Protein AF-A0A3P8C2R0-F1 (afdb_monomer_lite)

Foldseek 3Di:
DLVVLVVDDLVDKDKDKDFQVWFLAQDCVVQVQAFANQTDDDGDPSNVVVSVSCVVQVKHFVLGRDHDDPVVQFPDADPVRPDTDRRMTIIIHD

Radius of gyration: 13.16 Å; chains: 1; bounding box: 33×26×33 Å

Secondary structure (DSSP, 8-state):
-HHHHHHS-TTS--EEEEE------S--TT-TTTB-S---SPPPHHHHHHHHHHHHHTEEEHHHHS---GGGT-SEE-TTS--EE--EEEEEE-

InterPro domains:
  IPR027124 SWR1-complex protein 5/Craniofacial development protein 1/2 [PTHR23227] (10-90)
  IPR036691 Endonuclease/exonuclease/phosphatase superfamily [G3DSA:3.60.10.10] (1-91)
  IPR036691 Endonuclease/exonuclease/phosphatase superfamily [SSF56219] (7-83)

Organism: NCBI:txid48269

Structure (mmCIF, N/CA/C/O backbone):
data_AF-A0A3P8C2R0-F1
#
_entry.id   AF-A0A3P8C2R0-F1
#
loop_
_atom_site.group_PDB
_atom_site.id
_atom_site.type_symbol
_atom_site.label_atom_id
_atom_site.label_alt_id
_atom_site.label_comp_id
_atom_site.label_asym_id
_atom_site.label_entity_id
_atom_site.label_seq_id
_atom_site.pdbx_PDB_ins_code
_atom_site.Cartn_x
_atom_site.Cartn_y
_atom_site.Cartn_z
_atom_site.occupancy
_atom_site.B_iso_or_equiv
_atom_site.auth_seq_id
_atom_site.auth_comp_id
_atom_site.auth_asym_id
_atom_site.auth_atom_id
_atom_site.pdbx_PDB_model_num
ATOM 1 N N . MET A 1 1 ? 1.824 12.655 11.123 1.00 65.44 1 MET A N 1
ATOM 2 C CA . MET A 1 1 ? 0.681 11.862 10.613 1.00 65.44 1 MET A CA 1
ATOM 3 C C . MET A 1 1 ? -0.255 11.410 11.729 1.00 65.44 1 MET A C 1
ATOM 5 O O . MET A 1 1 ? -1.415 11.780 11.672 1.00 65.44 1 MET A O 1
ATOM 9 N N . GLN A 1 2 ? 0.215 10.703 12.765 1.00 69.38 2 GLN A N 1
ATOM 10 C CA . GLN A 1 2 ? -0.648 10.211 13.858 1.00 69.38 2 GLN A CA 1
ATOM 11 C C . GLN A 1 2 ? -1.474 11.312 14.554 1.00 69.38 2 GLN A C 1
ATOM 13 O O . GLN A 1 2 ? -2.697 11.248 14.555 1.00 69.38 2 GLN A O 1
ATOM 18 N N . LEU A 1 3 ? -0.823 12.402 14.977 1.00 74.50 3 LEU A N 1
ATOM 19 C CA . LEU A 1 3 ? -1.488 13.572 15.577 1.00 74.50 3 LEU A CA 1
ATOM 20 C C . LEU A 1 3 ? -2.518 14.256 14.660 1.00 74.50 3 LEU A C 1
ATOM 22 O O . LEU A 1 3 ? -3.380 14.984 15.135 1.00 74.50 3 LEU A O 1
ATOM 26 N N . ILE A 1 4 ? -2.407 14.081 13.340 1.00 73.50 4 ILE A N 1
ATOM 27 C CA . ILE A 1 4 ? -3.366 14.642 12.379 1.00 73.50 4 ILE A CA 1
ATOM 28 C C . ILE A 1 4 ? -4.607 13.751 12.346 1.00 73.50 4 ILE A C 1
ATOM 30 O O . ILE A 1 4 ? -5.715 14.260 12.422 1.00 73.50 4 ILE A O 1
ATOM 34 N N . VAL A 1 5 ? -4.425 12.429 12.304 1.00 74.38 5 VAL A N 1
ATOM 35 C CA . VAL A 1 5 ? -5.519 11.443 12.301 1.00 74.38 5 VAL A CA 1
ATOM 36 C C . VAL A 1 5 ? -6.326 11.468 13.607 1.00 74.38 5 VAL A C 1
ATOM 38 O O . VAL A 1 5 ? -7.537 11.245 13.584 1.00 74.38 5 VAL A O 1
ATOM 41 N N . GLU A 1 6 ? -5.678 11.766 14.733 1.00 76.06 6 GLU A N 1
ATOM 42 C CA . GLU A 1 6 ? -6.317 11.892 16.052 1.00 76.06 6 GLU A CA 1
ATOM 43 C C . GLU A 1 6 ? -7.134 13.181 16.215 1.00 76.06 6 GLU A C 1
ATOM 45 O O . GLU A 1 6 ? -8.078 13.212 17.000 1.00 76.06 6 GLU A O 1
ATOM 50 N N . LYS A 1 7 ? -6.814 14.239 15.459 1.00 77.75 7 LYS A N 1
ATOM 51 C CA . LYS A 1 7 ? -7.549 15.513 15.516 1.00 77.75 7 LYS A CA 1
ATOM 52 C C . LYS A 1 7 ? -8.929 15.455 14.863 1.00 77.75 7 LYS A C 1
ATOM 54 O O . LYS A 1 7 ? -9.750 16.325 15.144 1.00 77.75 7 LYS A O 1
ATOM 59 N N . PHE A 1 8 ? -9.186 14.477 13.995 1.00 72.00 8 PHE A N 1
ATOM 60 C CA . PHE A 1 8 ? -10.462 14.364 13.291 1.00 72.00 8 PHE A CA 1
ATOM 61 C C . PHE A 1 8 ? -11.418 13.402 14.011 1.00 72.00 8 PHE A C 1
ATOM 63 O O . PHE A 1 8 ? -11.014 12.277 14.331 1.00 72.00 8 PHE A O 1
ATOM 70 N N . PRO A 1 9 ? -12.685 13.804 14.240 1.00 68.12 9 PRO A N 1
ATOM 71 C CA . PRO A 1 9 ? -13.695 12.940 14.839 1.00 68.12 9 PRO A CA 1
ATOM 72 C C . PRO A 1 9 ? -13.855 11.634 14.057 1.00 68.12 9 PRO A C 1
ATOM 74 O O . PRO A 1 9 ? -13.955 11.626 12.834 1.00 68.12 9 PRO A O 1
ATOM 77 N N . THR A 1 10 ? -13.943 10.511 14.767 1.00 68.69 10 THR A N 1
ATOM 78 C CA . THR A 1 10 ? -14.118 9.177 14.163 1.00 68.69 10 THR A CA 1
ATOM 79 C C . THR A 1 10 ? -15.454 8.986 13.447 1.00 68.69 10 THR A C 1
ATOM 81 O O . THR A 1 10 ? -15.601 8.028 12.698 1.00 68.69 10 THR A O 1
ATOM 84 N N . LYS A 1 11 ? -16.425 9.875 13.678 1.00 71.12 11 LYS A N 1
ATOM 85 C CA . LYS A 1 11 ? -17.778 9.800 13.110 1.00 71.12 11 LYS A CA 1
ATOM 86 C C . LYS A 1 11 ? -17.875 10.370 11.691 1.00 71.12 11 LYS A C 1
ATOM 88 O O . LYS A 1 11 ? -18.870 10.111 11.021 1.00 71.12 11 LYS A O 1
ATOM 93 N N . ASP A 1 12 ? -16.853 11.095 11.237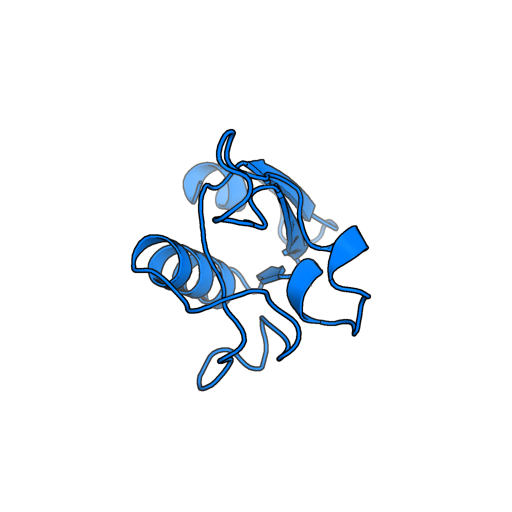 1.00 69.56 12 ASP A N 1
ATOM 94 C CA . ASP A 1 12 ? -16.844 11.744 9.929 1.00 69.56 12 ASP A CA 1
ATOM 95 C C . ASP A 1 12 ? -15.986 10.973 8.920 1.00 69.56 12 ASP A C 1
ATOM 97 O O . ASP A 1 12 ? -14.911 10.448 9.239 1.00 69.56 12 ASP A O 1
ATOM 101 N N . LEU A 1 13 ? -16.439 10.947 7.661 1.00 69.75 13 LEU A N 1
ATOM 102 C CA . LEU A 1 13 ? -15.670 10.391 6.551 1.00 69.75 13 LEU A CA 1
ATOM 103 C C . LEU A 1 13 ? -14.387 11.211 6.358 1.00 69.75 13 LEU A C 1
ATOM 105 O O . LEU A 1 13 ? -14.388 12.261 5.720 1.00 69.75 13 LEU A O 1
ATOM 109 N N . THR A 1 14 ? -13.275 10.701 6.882 1.00 74.50 14 THR A N 1
ATOM 110 C CA . THR A 1 14 ? -11.964 11.334 6.730 1.00 74.50 14 THR A CA 1
ATOM 111 C C . THR A 1 14 ? -11.250 10.722 5.532 1.00 74.50 14 THR A C 1
ATOM 113 O O . THR A 1 14 ? -10.918 9.532 5.538 1.00 74.50 14 THR A O 1
ATOM 116 N N . ILE A 1 15 ? -11.012 11.540 4.505 1.00 79.19 15 ILE A N 1
ATOM 117 C CA . ILE A 1 15 ? -10.136 11.199 3.383 1.00 79.19 15 ILE A CA 1
ATOM 118 C C . ILE A 1 15 ? -8.842 11.977 3.568 1.00 79.19 15 ILE A C 1
ATOM 120 O O . ILE A 1 15 ? -8.838 13.204 3.489 1.00 79.19 15 ILE A O 1
ATOM 124 N N . LEU A 1 16 ? -7.744 11.264 3.793 1.00 79.69 16 LEU A N 1
ATOM 125 C CA . LEU A 1 16 ? -6.421 11.871 3.796 1.00 79.69 16 LEU A CA 1
ATOM 126 C C . LEU A 1 16 ? -5.744 11.577 2.460 1.00 79.69 16 LEU A C 1
ATOM 128 O O . LEU A 1 16 ? -5.725 10.434 1.992 1.00 79.69 16 LEU A O 1
ATOM 132 N N . MET A 1 17 ? -5.227 12.634 1.842 1.00 82.06 17 MET A N 1
ATOM 133 C CA . MET A 1 17 ? -4.502 12.574 0.581 1.00 82.06 17 MET A CA 1
ATOM 134 C C . MET A 1 17 ? -3.173 13.296 0.721 1.00 82.06 17 MET A C 1
ATOM 136 O O . MET A 1 17 ? -3.104 14.348 1.353 1.00 82.06 17 MET A O 1
ATOM 140 N N . GLY A 1 18 ? -2.137 12.733 0.116 1.00 81.56 18 GLY A N 1
ATOM 141 C CA . GLY A 1 18 ? -0.829 13.361 0.051 1.00 81.56 18 GLY A CA 1
ATOM 142 C C . GLY A 1 18 ? 0.237 12.409 -0.462 1.00 81.56 18 GLY A C 1
ATOM 143 O O . GLY A 1 18 ? -0.011 11.209 -0.630 1.00 81.56 18 GLY A O 1
ATOM 144 N N . ASP A 1 19 ? 1.420 12.975 -0.667 1.00 80.75 19 ASP A N 1
ATOM 145 C CA . ASP A 1 19 ? 2.639 12.227 -0.923 1.00 80.75 19 ASP A CA 1
ATOM 146 C C . ASP A 1 19 ? 3.199 11.716 0.407 1.00 80.75 19 ASP A C 1
ATOM 148 O O . ASP A 1 19 ? 3.606 12.489 1.278 1.00 80.75 19 ASP A O 1
ATOM 152 N N . LEU A 1 20 ? 3.166 10.398 0.579 1.00 76.56 20 LEU A N 1
ATOM 153 C CA . LEU A 1 20 ? 3.667 9.727 1.778 1.00 76.56 20 LEU A CA 1
ATOM 154 C C . LEU A 1 20 ? 5.004 9.019 1.535 1.00 76.56 20 LEU A C 1
ATOM 156 O O . LEU A 1 20 ? 5.567 8.444 2.470 1.00 76.56 20 LEU A O 1
ATOM 160 N N . ASN A 1 21 ? 5.505 9.045 0.292 1.00 78.94 21 ASN A N 1
ATOM 161 C CA . ASN A 1 21 ? 6.699 8.332 -0.161 1.00 78.94 21 ASN A CA 1
ATOM 162 C C . ASN A 1 21 ? 6.767 6.871 0.342 1.00 78.94 21 ASN A C 1
ATOM 164 O O . ASN A 1 21 ? 7.820 6.339 0.712 1.00 78.94 21 ASN A O 1
ATOM 168 N N . ASP A 1 22 ? 5.611 6.216 0.431 1.00 82.06 22 ASP A N 1
ATOM 169 C CA . ASP A 1 22 ? 5.480 4.843 0.903 1.00 82.06 22 ASP A CA 1
ATOM 170 C C . ASP A 1 22 ? 5.192 3.883 -0.255 1.00 82.06 22 ASP A C 1
ATOM 172 O O . ASP A 1 22 ? 4.578 4.233 -1.271 1.00 82.06 22 ASP A O 1
ATOM 176 N N . LYS A 1 23 ? 5.607 2.625 -0.092 1.00 86.44 23 LYS A N 1
ATOM 177 C CA . LYS A 1 23 ? 5.210 1.538 -0.985 1.00 86.44 23 LYS A CA 1
ATOM 178 C C . LYS A 1 23 ? 4.396 0.537 -0.188 1.00 86.44 23 LYS A C 1
ATOM 180 O O . LYS A 1 23 ? 4.965 -0.241 0.558 1.00 86.44 23 LYS A O 1
ATOM 185 N N . ALA A 1 24 ? 3.077 0.529 -0.355 1.00 83.62 24 ALA A N 1
ATOM 186 C CA . ALA A 1 24 ? 2.218 -0.480 0.273 1.00 83.62 24 ALA A CA 1
ATOM 187 C C . ALA A 1 24 ? 2.476 -1.892 -0.289 1.00 83.62 24 ALA A C 1
ATOM 189 O O . ALA A 1 24 ? 2.378 -2.877 0.434 1.00 83.62 24 ALA A O 1
ATOM 190 N N . GLY A 1 25 ? 2.842 -1.977 -1.572 1.00 86.62 25 GLY A N 1
ATOM 191 C CA . GLY A 1 25 ? 3.085 -3.229 -2.278 1.00 86.62 25 GLY A CA 1
ATOM 192 C C . GLY A 1 25 ? 1.822 -4.050 -2.567 1.00 86.62 25 GLY A C 1
ATOM 193 O O . GLY A 1 25 ? 0.698 -3.616 -2.315 1.00 86.62 25 GLY A O 1
ATOM 194 N N . THR A 1 26 ? 2.005 -5.234 -3.151 1.00 87.69 26 THR A N 1
ATOM 195 C CA . THR A 1 26 ? 0.917 -6.177 -3.492 1.00 87.69 26 THR A CA 1
ATOM 196 C C . THR A 1 26 ? 0.585 -7.163 -2.372 1.00 87.69 26 THR A C 1
ATOM 198 O O . THR A 1 26 ? -0.516 -7.713 -2.340 1.00 87.69 26 THR A O 1
ATOM 201 N N . LYS A 1 27 ? 1.529 -7.407 -1.457 1.00 88.38 27 LYS A N 1
ATOM 202 C CA . LYS A 1 27 ? 1.376 -8.362 -0.357 1.00 88.38 27 LYS A CA 1
ATOM 203 C C . LYS A 1 27 ? 0.542 -7.742 0.763 1.00 88.38 27 LYS A C 1
ATOM 205 O O . LYS A 1 27 ? 0.983 -6.793 1.402 1.00 88.38 27 LYS A O 1
ATOM 210 N N . ASN A 1 28 ? -0.633 -8.310 1.018 1.00 90.50 28 ASN A N 1
ATOM 211 C CA . ASN A 1 28 ? -1.567 -7.836 2.040 1.00 90.50 28 ASN A CA 1
ATOM 212 C C . ASN A 1 28 ? -1.688 -8.762 3.263 1.00 90.50 28 ASN A C 1
ATOM 214 O O . ASN A 1 28 ? -2.561 -8.530 4.088 1.00 90.50 28 ASN A O 1
ATOM 218 N N . THR A 1 29 ? -0.846 -9.795 3.389 1.00 88.38 29 THR A N 1
ATOM 219 C CA . THR A 1 29 ? -0.898 -10.744 4.515 1.00 88.38 29 THR A CA 1
ATOM 220 C C . THR A 1 29 ? -0.789 -10.019 5.860 1.00 88.38 29 THR A C 1
ATOM 222 O O . THR A 1 29 ? 0.208 -9.329 6.089 1.00 88.38 29 THR A O 1
ATOM 225 N N . GLY A 1 30 ? -1.790 -10.181 6.729 1.00 88.31 30 GLY A N 1
ATOM 226 C CA . GLY A 1 30 ? -1.895 -9.510 8.033 1.00 88.31 30 GLY A CA 1
ATOM 227 C C . GLY A 1 30 ? -2.442 -8.076 7.986 1.00 88.31 30 GLY A C 1
ATOM 228 O O . GLY A 1 30 ? -2.470 -7.400 9.011 1.00 88.31 30 GLY A O 1
ATOM 229 N N . TYR A 1 31 ? -2.845 -7.596 6.808 1.00 89.06 31 TYR A N 1
ATOM 230 C CA . TYR A 1 31 ? -3.399 -6.259 6.567 1.00 89.06 31 TYR A CA 1
ATOM 231 C C . TYR A 1 31 ? -4.633 -6.307 5.652 1.00 89.06 31 TYR A C 1
ATOM 233 O O . TYR A 1 31 ? -4.978 -5.317 5.004 1.00 89.06 31 TYR A O 1
ATOM 241 N N . GLU A 1 32 ? -5.295 -7.459 5.568 1.00 91.06 32 GLU A N 1
ATOM 242 C CA . GLU A 1 32 ? -6.400 -7.733 4.649 1.00 91.06 32 GLU A CA 1
ATOM 243 C C . GLU A 1 32 ? -7.575 -6.766 4.839 1.00 91.06 32 GLU A C 1
ATOM 245 O O . GLU A 1 32 ? -8.221 -6.389 3.861 1.00 91.06 32 GLU A O 1
ATOM 250 N N . ASP A 1 33 ? -7.792 -6.308 6.072 1.00 89.06 33 ASP A N 1
ATOM 251 C CA . ASP A 1 33 ? -8.873 -5.385 6.432 1.00 89.06 33 ASP A CA 1
ATOM 252 C C . ASP A 1 33 ? -8.613 -3.941 5.976 1.00 89.06 33 ASP A C 1
ATOM 254 O O . ASP A 1 33 ? -9.546 -3.149 5.835 1.00 89.06 33 ASP A O 1
ATOM 258 N N . ILE A 1 34 ? -7.348 -3.576 5.741 1.00 89.69 34 ILE A N 1
ATOM 259 C CA . ILE A 1 34 ? -6.953 -2.200 5.414 1.00 89.69 34 ILE A CA 1
ATOM 260 C C . ILE A 1 34 ? -6.410 -2.036 3.997 1.00 89.69 34 ILE A C 1
ATOM 262 O O . ILE A 1 34 ? -6.340 -0.914 3.497 1.00 89.69 34 ILE A O 1
ATOM 266 N N . MET A 1 35 ? -5.986 -3.111 3.333 1.00 91.06 35 MET A N 1
ATOM 267 C CA . MET A 1 35 ? -5.418 -3.026 1.993 1.00 91.06 35 MET A CA 1
ATOM 268 C C . MET A 1 35 ? -5.747 -4.241 1.132 1.00 91.06 35 MET A C 1
ATOM 270 O O . MET A 1 35 ? -5.736 -5.392 1.568 1.00 91.06 35 MET A O 1
ATOM 274 N N . GLY A 1 36 ? -5.983 -3.970 -0.148 1.00 90.00 36 GLY A N 1
ATOM 275 C CA . GLY A 1 36 ? -6.155 -5.014 -1.146 1.00 90.00 36 GLY A CA 1
ATOM 276 C C . GLY A 1 36 ? -4.830 -5.494 -1.738 1.00 90.00 36 GLY A C 1
ATOM 277 O O . GLY A 1 36 ? -3.740 -5.030 -1.403 1.00 90.00 36 GLY A O 1
ATOM 278 N N . ARG A 1 37 ? -4.941 -6.426 -2.687 1.00 90.31 37 ARG A N 1
ATOM 279 C CA . ARG A 1 37 ? -3.802 -7.064 -3.375 1.00 90.31 37 ARG A CA 1
ATOM 280 C C . ARG A 1 37 ? -3.321 -6.299 -4.608 1.00 90.31 37 ARG A C 1
ATOM 282 O O . ARG A 1 37 ? -2.406 -6.737 -5.300 1.00 90.31 37 ARG A O 1
ATOM 289 N N . HIS A 1 38 ? -3.945 -5.164 -4.919 1.00 88.50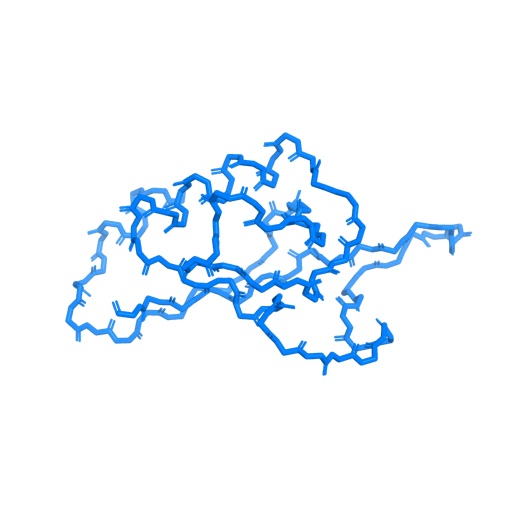 38 HIS A N 1
ATOM 290 C CA . HIS A 1 38 ? -3.711 -4.436 -6.163 1.00 88.50 38 HIS A CA 1
ATOM 291 C C . HIS A 1 38 ? -2.739 -3.261 -6.016 1.00 88.50 38 HIS A C 1
ATOM 293 O O . HIS A 1 38 ? -2.670 -2.436 -6.928 1.00 88.50 38 HIS A O 1
ATOM 299 N N . GLY A 1 39 ? -1.976 -3.166 -4.926 1.00 85.69 39 GLY A N 1
ATOM 300 C CA . GLY A 1 39 ? -0.899 -2.179 -4.825 1.00 85.69 39 GLY A CA 1
ATOM 301 C C . GLY A 1 39 ? 0.210 -2.380 -5.866 1.00 85.69 39 GLY A C 1
ATOM 302 O O . GLY A 1 39 ? 0.182 -3.314 -6.668 1.00 85.69 39 GLY A O 1
ATOM 303 N N . LEU A 1 40 ? 1.176 -1.462 -5.894 1.00 86.06 40 LEU A N 1
ATOM 304 C CA . LEU A 1 40 ? 2.293 -1.482 -6.841 1.00 86.06 40 LEU A CA 1
ATOM 305 C C . LEU A 1 40 ? 3.609 -1.809 -6.124 1.00 86.06 40 LEU A C 1
ATOM 307 O O . LEU A 1 40 ? 3.922 -1.196 -5.104 1.00 86.06 40 LEU A O 1
ATOM 311 N N . GLY A 1 41 ? 4.395 -2.716 -6.709 1.00 86.38 41 GLY A N 1
ATOM 312 C CA . GLY A 1 41 ? 5.745 -3.053 -6.253 1.00 86.38 41 GLY A CA 1
ATOM 313 C C . GLY A 1 41 ? 5.789 -3.867 -4.959 1.00 86.38 41 GLY A C 1
ATOM 314 O O . GLY A 1 41 ? 4.797 -4.468 -4.544 1.00 86.38 41 GLY A O 1
ATOM 315 N N . GLU A 1 42 ? 6.965 -3.880 -4.336 1.00 86.31 42 GLU A N 1
ATOM 316 C CA . GLU A 1 42 ? 7.189 -4.487 -3.025 1.00 86.31 42 GLU A CA 1
ATOM 317 C C . GLU A 1 42 ? 7.091 -3.450 -1.910 1.00 86.31 42 GLU A C 1
ATOM 319 O O . GLU A 1 42 ? 7.400 -2.267 -2.100 1.00 86.31 42 GLU A O 1
ATOM 324 N N . ARG A 1 43 ? 6.642 -3.910 -0.739 1.00 88.81 43 ARG A N 1
ATOM 325 C CA . ARG A 1 43 ? 6.516 -3.061 0.438 1.00 88.81 43 ARG A CA 1
ATOM 326 C C . ARG A 1 43 ? 7.893 -2.715 0.989 1.00 88.81 43 ARG A C 1
ATOM 328 O O . ARG A 1 43 ? 8.686 -3.611 1.250 1.00 88.81 43 ARG A O 1
ATOM 335 N N . ASN A 1 44 ? 8.156 -1.425 1.176 1.00 88.38 44 ASN A N 1
ATOM 336 C CA . ASN A 1 44 ? 9.358 -0.944 1.860 1.00 88.38 44 ASN A CA 1
ATOM 337 C C . ASN A 1 44 ? 9.071 -0.679 3.348 1.00 88.38 44 ASN A C 1
ATOM 339 O O . ASN A 1 44 ? 7.916 -0.685 3.772 1.00 88.38 44 ASN A O 1
ATOM 343 N N . GLU A 1 45 ? 10.111 -0.397 4.136 1.00 89.00 45 GLU A N 1
ATOM 344 C CA . GLU A 1 45 ? 9.981 -0.121 5.576 1.00 89.00 45 GLU A CA 1
ATOM 345 C C . GLU A 1 45 ? 8.996 1.028 5.868 1.00 89.00 45 GLU A C 1
ATOM 347 O O . GLU A 1 45 ? 8.178 0.948 6.784 1.00 89.00 45 GLU A O 1
ATOM 352 N N . ASN A 1 46 ? 9.007 2.081 5.041 1.00 86.56 46 ASN A N 1
ATOM 353 C CA . ASN A 1 46 ? 8.055 3.185 5.172 1.00 86.56 46 ASN A CA 1
ATOM 354 C C . ASN A 1 46 ? 6.606 2.732 4.904 1.00 86.56 46 ASN A C 1
ATOM 356 O O . ASN A 1 46 ? 5.686 3.115 5.621 1.00 86.56 46 ASN A O 1
ATOM 360 N N . GLY A 1 47 ? 6.407 1.856 3.916 1.00 87.94 47 GLY A N 1
ATOM 361 C CA . GLY A 1 47 ? 5.126 1.220 3.619 1.00 87.94 47 GLY A CA 1
ATOM 362 C C . GLY A 1 47 ? 4.612 0.324 4.737 1.00 87.94 47 GLY A C 1
ATOM 363 O O . GLY A 1 47 ? 3.408 0.275 4.969 1.00 87.94 47 GLY A O 1
ATOM 364 N N . GLU A 1 48 ? 5.499 -0.350 5.466 1.00 90.50 48 GLU A N 1
ATOM 365 C CA . GLU A 1 48 ? 5.125 -1.142 6.639 1.00 90.50 48 GLU A CA 1
ATOM 366 C C . GLU A 1 48 ? 4.704 -0.256 7.815 1.00 90.50 48 GLU A C 1
ATOM 368 O O . GLU A 1 48 ? 3.637 -0.465 8.394 1.00 90.50 48 GLU A O 1
ATOM 373 N N . ARG A 1 49 ? 5.468 0.803 8.114 1.00 89.94 49 ARG A N 1
ATOM 374 C CA . ARG A 1 49 ? 5.080 1.806 9.122 1.00 89.94 49 ARG A CA 1
ATOM 375 C C . ARG A 1 49 ? 3.736 2.453 8.782 1.00 89.94 49 ARG A C 1
ATOM 377 O O . ARG A 1 49 ? 2.897 2.640 9.663 1.00 89.94 49 ARG A O 1
ATOM 384 N N . PHE A 1 50 ? 3.508 2.749 7.505 1.00 87.75 50 PHE A N 1
ATOM 385 C CA . PHE A 1 50 ? 2.244 3.295 7.026 1.00 87.75 50 PHE A CA 1
ATOM 386 C C . PHE A 1 50 ? 1.079 2.306 7.162 1.00 87.75 50 PHE A C 1
ATOM 388 O O . PHE A 1 50 ? 0.009 2.683 7.644 1.00 87.75 50 PHE A O 1
ATOM 395 N N . ALA A 1 51 ? 1.289 1.037 6.805 1.00 89.00 51 ALA A N 1
ATOM 396 C CA . ALA A 1 51 ? 0.294 -0.015 6.985 1.00 89.00 51 ALA A CA 1
ATOM 397 C C . ALA A 1 51 ? -0.059 -0.205 8.470 1.00 89.00 51 ALA A C 1
ATOM 399 O O . ALA A 1 51 ? -1.237 -0.286 8.808 1.00 89.00 51 ALA A O 1
ATOM 400 N N . ASN A 1 52 ? 0.928 -0.170 9.371 1.00 90.44 52 ASN A N 1
ATOM 401 C CA . ASN A 1 52 ? 0.704 -0.233 10.819 1.00 90.44 52 ASN A CA 1
ATOM 402 C C . ASN A 1 52 ? -0.124 0.951 11.334 1.00 90.44 52 ASN A C 1
ATOM 404 O O . ASN A 1 52 ? -1.062 0.758 12.108 1.00 90.44 52 ASN A O 1
ATOM 408 N N . LEU A 1 53 ? 0.163 2.171 10.866 1.00 88.00 53 LEU A N 1
ATOM 409 C CA . LEU A 1 53 ? -0.635 3.352 11.202 1.00 88.00 53 LEU A CA 1
ATOM 410 C C . LEU A 1 53 ? -2.084 3.206 10.721 1.00 88.00 53 LEU A C 1
ATOM 412 O O . LEU A 1 53 ? -3.012 3.566 11.450 1.00 88.00 53 LEU A O 1
ATOM 416 N N . CYS A 1 54 ? -2.282 2.672 9.514 1.00 88.12 54 CYS A N 1
ATOM 417 C CA . CYS A 1 54 ? -3.607 2.430 8.951 1.00 88.12 54 CYS A CA 1
ATOM 418 C C . CYS A 1 54 ? -4.371 1.351 9.732 1.00 88.12 54 CYS A C 1
ATOM 420 O O . C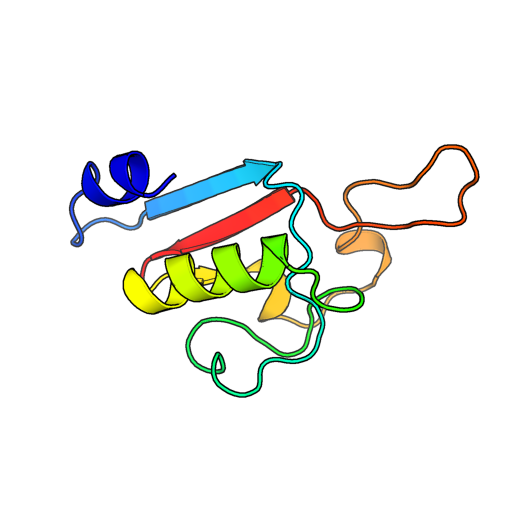YS A 1 54 ? -5.534 1.565 10.066 1.00 88.12 54 CYS A O 1
ATOM 422 N N . ALA A 1 55 ? -3.709 0.253 10.105 1.00 89.12 55 ALA A N 1
ATOM 423 C CA . ALA A 1 55 ? -4.286 -0.817 10.918 1.00 89.12 55 ALA A CA 1
ATOM 424 C C . ALA A 1 55 ? -4.726 -0.303 12.295 1.00 89.12 55 ALA A C 1
ATOM 426 O O . ALA A 1 55 ? -5.862 -0.528 12.706 1.00 89.12 55 ALA A O 1
ATOM 427 N N . PHE A 1 56 ? -3.870 0.472 12.969 1.00 86.94 56 PHE A N 1
ATOM 428 C CA . PHE A 1 56 ? -4.174 1.046 14.281 1.00 86.94 56 PHE A CA 1
ATOM 429 C C . PHE A 1 56 ? -5.386 1.990 14.249 1.00 86.94 56 PHE A C 1
ATOM 431 O O . PHE A 1 56 ? -6.194 2.017 15.174 1.00 86.94 56 PHE A O 1
ATOM 438 N N . ASN A 1 57 ? -5.535 2.757 13.166 1.00 84.12 57 ASN A N 1
ATOM 439 C CA . ASN A 1 57 ? -6.568 3.786 13.041 1.00 84.12 57 ASN A CA 1
ATOM 440 C C . ASN A 1 57 ? -7.812 3.352 12.251 1.00 84.12 57 ASN A C 1
ATOM 442 O O . ASN A 1 57 ? -8.678 4.201 12.011 1.00 84.12 57 ASN A O 1
ATOM 446 N N . LYS A 1 58 ? -7.898 2.074 11.847 1.00 86.62 58 LYS A N 1
ATOM 447 C CA . LYS A 1 58 ? -8.949 1.529 10.966 1.00 86.62 58 LYS A CA 1
ATOM 448 C C . LYS A 1 58 ? -9.105 2.341 9.671 1.00 86.62 58 LYS A C 1
ATOM 450 O O . LYS A 1 58 ? -10.197 2.761 9.292 1.00 86.62 58 LYS A O 1
ATOM 455 N N . LEU A 1 59 ? -7.975 2.626 9.025 1.00 87.69 59 LEU A N 1
ATOM 456 C CA . LEU A 1 59 ? -7.915 3.333 7.746 1.00 87.69 59 LEU A CA 1
ATOM 457 C C . LEU A 1 59 ? -7.686 2.336 6.619 1.00 87.69 59 LEU A C 1
ATOM 459 O O . LEU A 1 59 ? -6.807 1.487 6.713 1.00 87.69 59 LEU A O 1
ATOM 463 N N . VAL A 1 60 ? -8.421 2.496 5.527 1.00 88.56 60 VAL A N 1
ATOM 464 C CA . VAL A 1 60 ? -8.301 1.669 4.331 1.00 88.56 60 VAL A CA 1
ATOM 465 C C . VAL A 1 60 ? -7.506 2.407 3.254 1.00 88.56 60 VAL A C 1
ATOM 467 O O . VAL A 1 60 ? -7.793 3.560 2.917 1.00 88.56 60 VAL A O 1
ATOM 470 N N . ILE A 1 61 ? -6.518 1.727 2.676 1.00 88.50 61 ILE A N 1
ATOM 471 C CA . ILE A 1 61 ? -5.667 2.205 1.587 1.00 88.50 61 ILE A CA 1
ATOM 472 C C . ILE A 1 61 ? -6.403 2.009 0.258 1.00 88.50 61 ILE A C 1
ATOM 474 O O . ILE A 1 61 ? -6.311 0.967 -0.383 1.00 88.50 61 ILE A O 1
ATOM 478 N N . GLY A 1 62 ? -7.119 3.038 -0.198 1.00 85.81 62 GLY A N 1
ATOM 479 C CA . GLY A 1 62 ? -7.998 2.945 -1.370 1.00 85.81 62 GLY A CA 1
ATOM 480 C C . GLY A 1 62 ? -7.289 2.519 -2.660 1.00 85.81 62 GLY A C 1
ATOM 481 O O . GLY A 1 62 ? -7.840 1.760 -3.455 1.00 85.81 62 GLY A O 1
ATOM 482 N N . GLY A 1 63 ? -6.038 2.951 -2.846 1.00 83.12 63 GLY A N 1
ATOM 483 C CA . GLY A 1 63 ? -5.242 2.653 -4.043 1.00 83.12 63 GLY A CA 1
ATOM 484 C C . GLY A 1 63 ? -4.889 1.173 -4.242 1.00 83.12 63 GLY A C 1
ATOM 485 O O . GLY A 1 63 ? -4.426 0.811 -5.321 1.00 83.12 63 GLY A O 1
ATOM 486 N N . THR A 1 64 ? -5.101 0.321 -3.234 1.00 86.62 64 THR A N 1
ATOM 487 C CA . THR A 1 64 ? -4.780 -1.114 -3.288 1.00 86.62 64 THR A CA 1
ATOM 488 C C . THR A 1 64 ? -6.019 -2.011 -3.384 1.00 86.62 64 THR A C 1
ATOM 490 O O . THR A 1 64 ? -5.868 -3.198 -3.678 1.00 86.62 64 THR A O 1
ATOM 493 N N . ILE A 1 65 ? -7.228 -1.472 -3.168 1.00 88.44 65 ILE A N 1
ATOM 494 C CA . ILE A 1 65 ? -8.484 -2.245 -3.103 1.00 88.44 65 ILE A CA 1
ATOM 495 C C . ILE A 1 65 ? -8.939 -2.708 -4.484 1.00 88.44 65 ILE A C 1
ATOM 497 O O . ILE A 1 65 ? -9.336 -3.858 -4.647 1.00 88.44 65 ILE A O 1
ATOM 501 N N . PHE A 1 66 ? -8.904 -1.816 -5.476 1.00 84.94 66 PHE A N 1
ATOM 502 C CA . PHE A 1 66 ? -9.500 -2.079 -6.782 1.00 84.94 66 PHE A CA 1
ATOM 503 C C . PHE A 1 66 ? -8.445 -2.402 -7.845 1.00 84.94 66 PHE A C 1
ATOM 505 O O . PHE A 1 66 ? -7.373 -1.781 -7.884 1.00 84.94 66 PHE A O 1
ATOM 512 N N . PRO A 1 67 ? -8.734 -3.352 -8.752 1.00 86.25 67 PRO A N 1
ATOM 513 C CA . PRO A 1 67 ? -7.881 -3.595 -9.899 1.00 86.25 67 PRO A CA 1
ATOM 514 C C . PRO A 1 67 ? -7.912 -2.378 -10.832 1.00 86.25 67 PRO A C 1
ATOM 516 O O . PRO A 1 67 ? -8.937 -2.029 -11.406 1.00 86.25 67 PRO A O 1
ATOM 519 N N . HIS A 1 68 ? -6.751 -1.756 -11.022 1.00 84.06 68 HIS A N 1
ATOM 520 C CA . HIS A 1 68 ? -6.537 -0.702 -12.014 1.00 84.06 68 HIS A CA 1
ATOM 521 C C . HIS A 1 68 ? -5.370 -1.050 -12.937 1.00 84.06 68 HIS A C 1
ATOM 523 O O . HIS A 1 68 ? -4.427 -1.744 -12.536 1.00 84.06 68 HIS A O 1
ATOM 529 N N . LYS A 1 69 ? -5.407 -0.520 -14.166 1.00 83.69 69 LYS A N 1
ATOM 530 C CA . LYS A 1 69 ? -4.268 -0.587 -15.090 1.00 83.69 69 LYS A CA 1
ATOM 531 C C . LYS A 1 69 ? -3.063 0.121 -14.470 1.00 83.69 69 LYS A C 1
ATOM 533 O O . LYS A 1 69 ? -3.213 1.160 -13.831 1.00 83.69 69 LYS A O 1
ATOM 538 N N . ARG A 1 70 ? -1.863 -0.416 -14.701 1.00 79.31 70 ARG A N 1
ATOM 539 C CA . ARG A 1 70 ? -0.605 0.111 -14.144 1.00 79.31 70 ARG A CA 1
ATOM 540 C C . ARG A 1 70 ? -0.398 1.599 -14.460 1.00 79.31 70 ARG A C 1
ATOM 542 O O . ARG A 1 70 ? -0.036 2.351 -13.564 1.00 79.31 70 ARG A O 1
ATOM 549 N N . ILE A 1 71 ? -0.758 2.029 -15.671 1.00 80.31 71 ILE A N 1
ATOM 550 C CA . ILE A 1 71 ? -0.714 3.435 -16.117 1.00 80.31 71 ILE A CA 1
ATOM 551 C C . ILE A 1 71 ? -1.543 4.405 -15.256 1.00 80.31 71 ILE A C 1
ATOM 553 O O . ILE A 1 71 ? -1.274 5.595 -15.269 1.00 80.31 71 ILE A O 1
ATOM 557 N N . HIS A 1 72 ? -2.539 3.914 -14.511 1.00 81.19 72 HIS A N 1
ATOM 558 C CA . HIS A 1 72 ? -3.390 4.729 -13.636 1.00 81.19 72 HIS A CA 1
ATOM 559 C C . HIS A 1 72 ? -3.001 4.630 -12.154 1.00 81.19 72 HIS A C 1
ATOM 561 O O . HIS A 1 72 ? -3.601 5.303 -11.324 1.00 81.19 72 HIS A O 1
ATOM 567 N N . LYS A 1 73 ? -2.039 3.766 -11.803 1.00 81.12 73 LYS A N 1
ATOM 568 C CA . LYS A 1 73 ? -1.537 3.605 -10.426 1.00 81.12 73 LYS A CA 1
ATOM 569 C C . LYS A 1 73 ? -0.251 4.380 -10.178 1.00 81.12 73 LYS A C 1
ATOM 571 O O . LYS A 1 73 ? 0.058 4.700 -9.038 1.00 81.12 73 LYS A O 1
ATOM 576 N N . ILE A 1 74 ? 0.521 4.608 -11.232 1.00 81.25 74 ILE A N 1
ATOM 577 C CA . ILE A 1 74 ? 1.805 5.290 -11.150 1.00 81.25 74 ILE A CA 1
ATOM 578 C C . ILE A 1 74 ? 1.533 6.784 -11.054 1.00 81.25 74 ILE A C 1
ATOM 580 O O . ILE A 1 74 ? 0.891 7.347 -11.937 1.00 81.25 74 ILE A O 1
ATOM 584 N N . THR A 1 75 ? 2.030 7.408 -9.992 1.00 77.69 75 THR A N 1
ATOM 585 C CA . THR A 1 75 ? 1.946 8.863 -9.806 1.00 77.69 75 THR A CA 1
ATOM 586 C C . THR A 1 75 ? 3.310 9.528 -9.942 1.00 77.69 75 THR A C 1
ATOM 588 O O . THR A 1 75 ? 3.389 10.737 -10.123 1.00 77.69 75 THR A O 1
ATOM 591 N N . TRP A 1 76 ? 4.388 8.736 -9.953 1.00 80.88 76 TRP A N 1
ATOM 592 C CA . TRP A 1 76 ? 5.735 9.215 -10.225 1.00 80.88 76 TRP A CA 1
ATOM 593 C C . TRP A 1 76 ? 6.548 8.199 -11.026 1.00 80.88 76 TRP A C 1
ATOM 595 O O . TRP A 1 76 ? 6.550 7.003 -10.723 1.00 80.88 76 TRP A O 1
ATOM 605 N N . THR A 1 77 ? 7.254 8.692 -12.040 1.00 82.31 77 THR A N 1
ATOM 606 C CA . THR A 1 77 ? 8.234 7.930 -12.821 1.00 82.31 77 THR A CA 1
ATOM 607 C C . THR A 1 77 ? 9.574 8.639 -12.708 1.00 82.31 77 THR A C 1
ATOM 609 O O . THR A 1 77 ? 9.630 9.865 -12.804 1.00 82.31 77 THR A O 1
ATOM 612 N N . SER A 1 78 ? 10.640 7.880 -12.482 1.00 84.12 78 SER A N 1
ATOM 613 C CA . SER A 1 78 ? 11.991 8.421 -12.425 1.00 84.12 78 SER A CA 1
ATOM 614 C C . SER A 1 78 ? 12.425 9.004 -13.779 1.00 84.12 78 SER A C 1
ATOM 616 O O . SER A 1 78 ? 11.934 8.560 -14.820 1.00 84.12 78 SER A O 1
ATOM 618 N N . PRO A 1 79 ? 13.360 9.974 -13.806 1.00 84.56 79 PRO A N 1
ATOM 619 C CA . PRO A 1 79 ? 13.833 10.581 -15.057 1.00 84.56 79 PRO A CA 1
ATOM 620 C C . PRO A 1 79 ? 14.470 9.591 -16.044 1.00 84.56 79 PRO A C 1
ATOM 622 O O . PRO A 1 79 ? 14.490 9.842 -17.244 1.00 84.56 79 PRO A O 1
ATOM 625 N N . ASP A 1 80 ? 14.982 8.465 -15.542 1.00 89.12 80 ASP A N 1
ATOM 626 C CA . ASP A 1 80 ? 15.553 7.363 -16.325 1.00 89.12 80 ASP A CA 1
ATOM 627 C C . ASP A 1 80 ? 14.494 6.346 -16.808 1.00 89.12 80 ASP A C 1
ATOM 629 O O . ASP A 1 80 ? 14.838 5.361 -17.455 1.00 89.12 80 ASP A O 1
ATOM 633 N N . TYR A 1 81 ? 13.210 6.567 -16.498 1.00 80.50 81 TYR A N 1
ATOM 634 C CA . TYR A 1 81 ? 12.062 5.715 -16.838 1.00 80.50 81 TYR A CA 1
ATOM 635 C C . 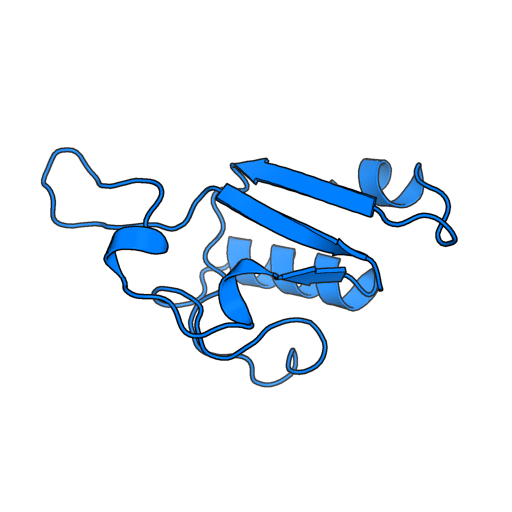TYR A 1 81 ? 12.107 4.275 -16.294 1.00 80.50 81 TYR A C 1
ATOM 637 O O . TYR A 1 81 ? 11.236 3.466 -16.624 1.00 80.50 81 TYR A O 1
ATOM 645 N N . THR A 1 82 ? 13.068 3.942 -15.431 1.00 80.69 82 THR A N 1
ATOM 646 C CA . THR A 1 82 ? 13.234 2.580 -14.895 1.00 80.69 82 THR A CA 1
ATOM 647 C C . THR A 1 82 ? 12.330 2.317 -13.694 1.00 80.69 82 THR A C 1
ATOM 649 O O . THR A 1 82 ? 11.818 1.209 -13.512 1.00 80.69 82 THR A O 1
ATOM 652 N N . THR A 1 83 ? 12.095 3.344 -12.876 1.00 77.62 83 THR A N 1
ATOM 653 C CA . THR A 1 83 ? 11.410 3.231 -11.592 1.00 77.62 83 THR A CA 1
ATOM 654 C C . THR A 1 83 ? 10.064 3.928 -11.651 1.00 77.62 83 THR A C 1
ATOM 656 O O . THR A 1 83 ? 9.950 5.109 -11.965 1.00 77.62 83 THR A O 1
ATOM 659 N N . GLN A 1 84 ? 9.018 3.187 -11.303 1.00 81.12 84 GLN A N 1
ATOM 660 C CA . GLN A 1 84 ? 7.652 3.690 -11.270 1.00 81.12 84 GLN A CA 1
ATOM 661 C C . GLN A 1 84 ? 7.064 3.460 -9.884 1.00 81.12 84 GLN A C 1
ATOM 663 O O . GLN A 1 84 ? 7.004 2.323 -9.413 1.00 81.12 84 GLN A O 1
ATOM 668 N N . ASN A 1 85 ? 6.627 4.541 -9.243 1.00 75.19 85 ASN A N 1
ATOM 669 C CA . ASN A 1 85 ? 6.121 4.533 -7.879 1.00 75.19 85 ASN A 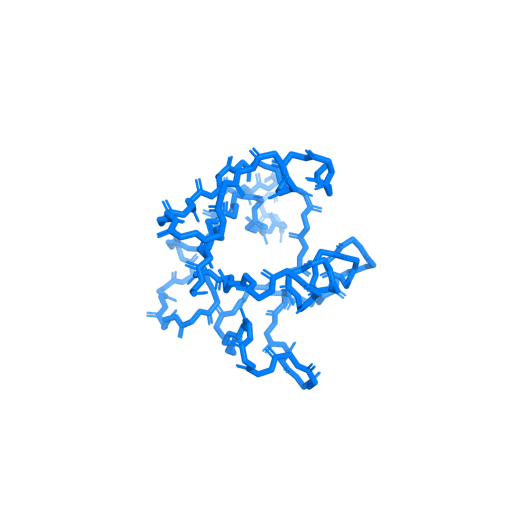CA 1
ATOM 670 C C . ASN A 1 85 ? 4.703 5.112 -7.821 1.00 75.19 85 ASN A C 1
ATOM 672 O O . ASN A 1 85 ? 4.316 5.988 -8.596 1.00 75.19 85 ASN A O 1
ATOM 676 N N . GLN A 1 86 ? 3.935 4.615 -6.858 1.00 77.94 86 GLN A N 1
ATOM 677 C CA . GLN A 1 86 ? 2.706 5.253 -6.413 1.00 77.94 86 GLN A CA 1
ATOM 678 C C . GLN A 1 86 ? 3.039 5.998 -5.124 1.00 77.94 86 GLN A C 1
ATOM 680 O O . GLN A 1 86 ? 3.166 5.360 -4.079 1.00 77.94 86 GLN A O 1
ATOM 685 N N . ILE A 1 87 ? 3.231 7.310 -5.224 1.00 68.06 87 ILE A N 1
ATOM 686 C CA . ILE A 1 87 ? 3.592 8.178 -4.095 1.00 68.06 87 ILE A CA 1
ATOM 687 C C . ILE A 1 87 ? 2.359 8.844 -3.474 1.00 68.06 87 ILE A C 1
ATOM 689 O O . ILE A 1 87 ? 2.282 8.959 -2.252 1.00 68.06 87 ILE A O 1
ATOM 693 N N . ASP A 1 88 ? 1.334 9.135 -4.282 1.00 65.81 88 ASP A N 1
ATOM 694 C CA . ASP A 1 88 ? 0.083 9.689 -3.772 1.00 65.81 88 ASP A CA 1
ATOM 695 C C . ASP A 1 88 ? -0.810 8.577 -3.232 1.00 65.81 88 ASP A C 1
ATOM 697 O O . ASP A 1 88 ? -1.173 7.622 -3.938 1.00 65.81 88 ASP A O 1
ATOM 701 N N . LYS A 1 89 ? -1.205 8.716 -1.966 1.00 74.75 89 LYS A N 1
ATOM 702 C CA . LYS A 1 89 ? -2.122 7.786 -1.306 1.00 74.75 89 LYS A CA 1
ATOM 703 C C . LYS A 1 89 ? -3.424 8.480 -0.987 1.00 74.75 89 LYS A C 1
ATOM 705 O O . LYS A 1 89 ? -3.441 9.595 -0.482 1.00 74.75 89 LYS A O 1
ATOM 710 N N . LYS A 1 90 ? -4.522 7.777 -1.247 1.00 76.00 90 LYS A N 1
ATOM 711 C CA . LYS A 1 90 ? -5.844 8.114 -0.723 1.00 76.00 90 LYS A CA 1
ATOM 712 C C . LYS A 1 90 ? -6.172 7.087 0.344 1.00 76.00 90 LYS A C 1
ATOM 714 O O . LYS A 1 90 ? -6.331 5.908 0.014 1.00 76.00 90 LYS A O 1
ATOM 719 N N . ILE A 1 91 ? -6.248 7.523 1.595 1.00 78.19 91 ILE A N 1
ATOM 720 C CA . ILE A 1 91 ? -6.726 6.682 2.693 1.00 78.19 91 ILE A CA 1
ATOM 721 C C . ILE A 1 91 ? -8.079 7.167 3.170 1.00 78.19 91 ILE A C 1
ATOM 723 O O . ILE A 1 91 ? -8.335 8.369 3.241 1.00 78.19 91 ILE A O 1
ATOM 727 N N . ARG A 1 92 ? -8.943 6.207 3.475 1.00 77.19 92 ARG A N 1
ATOM 728 C CA . ARG A 1 92 ? -10.310 6.438 3.921 1.00 77.19 92 ARG A CA 1
ATOM 729 C C . ARG A 1 92 ? -10.497 5.796 5.285 1.00 77.19 92 ARG A C 1
ATOM 731 O O . ARG A 1 92 ? -10.213 4.613 5.434 1.00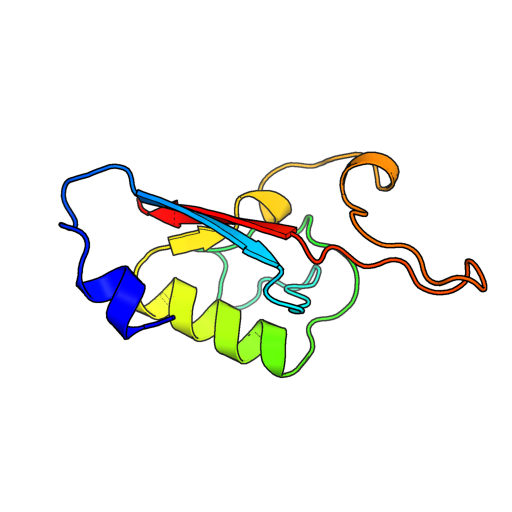 77.19 92 ARG A O 1
ATOM 738 N N . ARG A 1 93 ? -11.015 6.547 6.253 1.00 71.75 93 ARG A N 1
ATOM 739 C CA . ARG A 1 93 ? -11.504 5.977 7.515 1.00 71.75 93 ARG A CA 1
ATOM 740 C C . ARG A 1 93 ? -12.873 5.323 7.291 1.00 71.75 93 ARG A C 1
ATOM 742 O O . ARG A 1 93 ? -13.721 5.922 6.622 1.00 71.75 93 ARG A O 1
ATOM 749 N N . THR A 1 94 ? -13.042 4.092 7.773 1.00 60.91 94 THR A N 1
ATOM 750 C CA . THR A 1 94 ? -14.315 3.340 7.781 1.00 60.91 94 THR A CA 1
ATOM 751 C C . THR A 1 94 ? -15.006 3.424 9.124 1.00 60.91 94 THR A C 1
ATOM 753 O O . THR A 1 94 ? -14.278 3.387 10.143 1.00 60.91 94 THR A O 1
#

Sequence (94 aa):
MQLIVEKFPTKDLTILMGDLNDKAGTKNTGYEDIMGRHGLGERNENGERFANLCAFNKLVIGGTIFPHKRIHKITWTSPDYTTQNQIDKKIRRT

pLDDT: mean 82.08, std 7.08, range [60.91, 91.06]